Protein AF-A0A9D1AM64-F1 (afdb_monomer_lite)

InterPro domains:
  IPR012823 Flagellar export FliJ [PF02050] (2-118)
  IPR012823 Flagellar export FliJ [TIGR02473] (1-118)
  IPR053716 Flagellar assembly and chemotaxis effector [G3DSA:1.10.287.1700] (1-121)

Organism: NCBI:txid2840721

Sequence (125 aa):
EYAALTAKVRQQEERVRAAWQRYADLNQEFREKEAFGMTIVEARRYESGLRFLEMEIQREETLLKELREQAEAKRRELVAARQDTATIEKLKEKKLEDYRKSVQKSEEQFIDELVSAQRATANAS

Structure (mmCIF, N/CA/C/O backbone):
data_AF-A0A9D1AM64-F1
#
_entry.id   AF-A0A9D1AM64-F1
#
loop_
_atom_site.group_PDB
_atom_site.id
_atom_site.type_symbol
_atom_site.label_atom_id
_atom_site.label_alt_id
_atom_site.label_comp_id
_atom_site.label_asym_id
_atom_site.label_entity_id
_atom_site.label_seq_id
_atom_site.pdbx_PDB_ins_code
_atom_site.Cartn_x
_atom_site.Cartn_y
_atom_site.Cartn_z
_atom_site.occupancy
_atom_site.B_iso_or_equiv
_atom_site.auth_seq_id
_atom_site.auth_comp_id
_atom_site.auth_asym_id
_atom_site.auth_atom_id
_atom_site.pdbx_PDB_model_num
ATOM 1 N N . GLU A 1 1 ? -14.067 5.257 4.917 1.00 77.50 1 GLU A N 1
ATOM 2 C CA . GLU A 1 1 ? -12.662 5.729 4.847 1.00 77.50 1 GLU A CA 1
ATOM 3 C C . GLU A 1 1 ? -11.659 4.599 4.625 1.00 77.50 1 GLU A C 1
ATOM 5 O O . GLU A 1 1 ? -11.069 4.564 3.555 1.00 77.50 1 GLU A O 1
ATOM 10 N N . TYR A 1 2 ? -11.517 3.631 5.542 1.00 84.81 2 TYR A N 1
ATOM 11 C CA . TYR A 1 2 ? -10.574 2.507 5.371 1.00 84.81 2 TYR A CA 1
ATOM 12 C C . TYR A 1 2 ? -10.778 1.715 4.066 1.00 84.81 2 TYR A C 1
ATOM 14 O O . TYR A 1 2 ? -9.829 1.532 3.314 1.00 84.81 2 TYR A O 1
ATOM 22 N N . ALA A 1 3 ? -12.020 1.350 3.723 1.00 89.25 3 ALA A N 1
ATOM 23 C CA . ALA A 1 3 ? -12.317 0.648 2.468 1.00 89.25 3 ALA A CA 1
ATOM 24 C C . ALA A 1 3 ? -11.895 1.437 1.209 1.00 89.25 3 ALA A C 1
ATOM 26 O O . ALA A 1 3 ? -11.424 0.849 0.238 1.00 89.25 3 ALA A O 1
ATOM 27 N N . ALA A 1 4 ? -12.011 2.769 1.240 1.00 93.31 4 ALA A N 1
ATOM 28 C CA . ALA A 1 4 ? -11.578 3.628 0.141 1.00 93.31 4 ALA A CA 1
ATOM 29 C C . ALA A 1 4 ? -10.044 3.688 0.040 1.00 93.31 4 ALA A C 1
ATOM 31 O O . ALA A 1 4 ? -9.508 3.659 -1.064 1.00 93.31 4 ALA A O 1
ATOM 32 N N . LEU A 1 5 ? -9.331 3.712 1.174 1.00 92.75 5 LEU A N 1
ATOM 33 C CA . LEU A 1 5 ? -7.867 3.609 1.199 1.00 92.75 5 LEU A CA 1
ATOM 34 C C . LEU A 1 5 ? -7.395 2.251 0.667 1.00 92.75 5 LEU A C 1
ATOM 36 O O . LEU A 1 5 ? -6.500 2.208 -0.167 1.00 92.75 5 LEU A O 1
ATOM 40 N N . THR A 1 6 ? -8.038 1.149 1.058 1.00 93.94 6 THR A N 1
ATOM 41 C CA . THR A 1 6 ? -7.715 -0.184 0.527 1.00 93.94 6 THR A CA 1
ATOM 42 C C . THR A 1 6 ? -7.959 -0.280 -0.981 1.00 93.94 6 THR A C 1
ATOM 44 O O . THR A 1 6 ? -7.153 -0.876 -1.692 1.00 93.94 6 THR A O 1
ATOM 47 N N . ALA A 1 7 ? -9.035 0.323 -1.494 1.00 96.38 7 ALA A N 1
ATOM 48 C CA . ALA A 1 7 ? -9.282 0.385 -2.933 1.00 96.38 7 ALA A CA 1
ATOM 49 C C . ALA A 1 7 ? -8.186 1.178 -3.669 1.00 96.38 7 ALA A C 1
ATOM 51 O O . ALA A 1 7 ? -7.690 0.717 -4.695 1.00 96.38 7 ALA A O 1
ATOM 52 N N . LYS A 1 8 ? -7.752 2.317 -3.110 1.00 96.94 8 LYS A N 1
ATOM 53 C CA . LYS A 1 8 ? -6.625 3.101 -3.643 1.00 96.94 8 LYS A CA 1
ATOM 54 C C . LYS A 1 8 ? -5.317 2.311 -3.639 1.00 96.94 8 LYS A C 1
ATOM 56 O O . LYS A 1 8 ? -4.614 2.335 -4.640 1.00 96.94 8 LYS A O 1
ATOM 61 N N . VAL A 1 9 ? -5.017 1.574 -2.564 1.00 97.94 9 VAL A N 1
ATOM 62 C CA . VAL A 1 9 ? -3.843 0.683 -2.501 1.00 97.94 9 VAL A CA 1
ATOM 63 C C . VAL A 1 9 ? -3.889 -0.335 -3.638 1.00 97.94 9 VAL A C 1
ATOM 65 O O . VAL A 1 9 ? -2.928 -0.434 -4.388 1.00 97.94 9 VAL A O 1
ATOM 68 N N . ARG A 1 10 ? -5.016 -1.030 -3.833 1.00 97.69 10 ARG A N 1
ATOM 69 C CA . ARG A 1 10 ? -5.158 -2.018 -4.919 1.00 97.69 10 ARG A CA 1
ATOM 70 C C . ARG A 1 10 ? -4.974 -1.397 -6.300 1.00 97.69 10 ARG A C 1
ATOM 72 O O . ARG A 1 10 ? -4.273 -1.957 -7.133 1.00 97.69 10 ARG A O 1
ATOM 79 N N . GLN A 1 11 ? -5.575 -0.233 -6.538 1.00 98.00 11 GLN A N 1
ATOM 80 C CA . GLN A 1 11 ? -5.403 0.490 -7.797 1.00 98.00 11 GLN A CA 1
ATOM 81 C C . GLN A 1 11 ? -3.935 0.865 -8.031 1.00 98.00 11 GLN A C 1
ATOM 83 O O . GLN A 1 11 ? -3.440 0.748 -9.149 1.00 98.00 11 GLN A O 1
ATOM 88 N N . GLN A 1 12 ? -3.239 1.299 -6.983 1.00 98.25 12 GLN A N 1
ATOM 89 C CA . GLN A 1 12 ? -1.831 1.660 -7.060 1.00 98.25 12 GLN A CA 1
ATOM 90 C C . GLN A 1 12 ? -0.935 0.437 -7.302 1.00 98.25 12 GLN A C 1
ATOM 92 O O . GLN A 1 12 ? 0.007 0.508 -8.085 1.00 98.25 12 GLN A O 1
ATOM 97 N N . GLU A 1 13 ? -1.257 -0.709 -6.701 1.00 98.19 13 GLU A N 1
ATOM 98 C CA . GLU A 1 13 ? -0.576 -1.977 -6.981 1.00 98.19 13 GLU A CA 1
ATOM 99 C C . GLU A 1 13 ? -0.717 -2.394 -8.449 1.00 98.19 13 GLU A C 1
ATOM 101 O O . GLU A 1 13 ? 0.258 -2.855 -9.039 1.00 98.19 13 GLU A O 1
ATOM 106 N N . GLU A 1 14 ? -1.893 -2.200 -9.058 1.00 98.38 14 GLU A N 1
ATOM 107 C CA . GLU A 1 14 ? -2.070 -2.448 -10.497 1.00 98.38 14 GLU A CA 1
ATOM 108 C C . GLU A 1 14 ? -1.220 -1.507 -11.354 1.00 98.38 14 GLU A C 1
ATOM 110 O O . GLU A 1 14 ? -0.661 -1.936 -12.360 1.00 98.38 14 GLU A O 1
ATOM 115 N N . ARG A 1 15 ? -1.073 -0.237 -10.959 1.00 98.25 15 ARG A N 1
ATOM 116 C CA . ARG A 1 15 ? -0.215 0.719 -11.680 1.00 98.25 15 ARG A CA 1
ATOM 117 C C . ARG A 1 15 ? 1.250 0.312 -11.641 1.00 98.25 15 ARG A C 1
ATOM 119 O O . ARG A 1 15 ? 1.897 0.299 -12.684 1.00 98.25 15 ARG A O 1
ATOM 126 N N . VAL A 1 16 ? 1.742 -0.077 -10.464 1.00 98.44 16 VAL A N 1
ATOM 127 C CA . VAL A 1 16 ? 3.103 -0.606 -10.299 1.00 98.44 16 VAL A CA 1
ATOM 128 C C . VAL A 1 16 ? 3.293 -1.852 -11.166 1.00 98.44 16 VAL A C 1
ATOM 130 O O . VAL A 1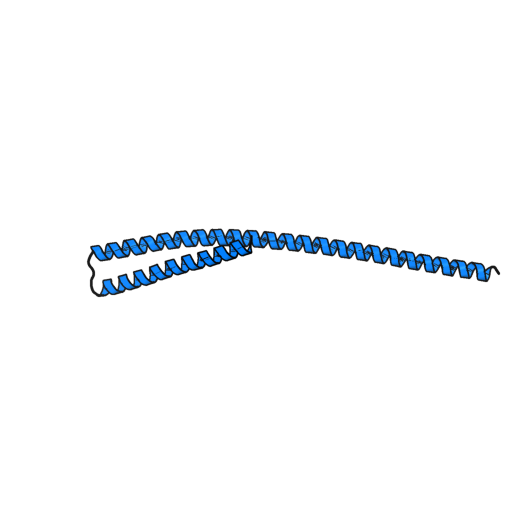 16 ? 4.247 -1.912 -11.939 1.00 98.44 16 VAL A O 1
ATOM 133 N N . ARG A 1 17 ? 2.355 -2.811 -11.123 1.00 98.56 17 ARG A N 1
ATOM 134 C CA . ARG A 1 17 ? 2.395 -4.009 -11.983 1.00 98.56 17 ARG A CA 1
ATOM 135 C C . ARG A 1 17 ? 2.434 -3.657 -13.469 1.00 98.56 17 ARG A C 1
ATOM 137 O O . ARG A 1 17 ? 3.262 -4.193 -14.198 1.00 98.56 17 ARG A O 1
ATOM 144 N N . ALA A 1 18 ? 1.577 -2.745 -13.918 1.00 98.44 18 ALA A N 1
ATOM 145 C CA . ALA A 1 18 ? 1.517 -2.331 -15.315 1.00 98.44 18 ALA A CA 1
ATOM 146 C C . ALA A 1 18 ? 2.785 -1.587 -15.772 1.00 98.44 18 ALA A C 1
ATOM 148 O O . ALA A 1 18 ? 3.195 -1.716 -16.925 1.00 98.44 18 ALA A O 1
ATOM 149 N N . ALA A 1 19 ? 3.422 -0.803 -14.897 1.00 98.31 19 ALA A N 1
ATOM 150 C CA . ALA A 1 19 ? 4.700 -0.156 -15.191 1.00 98.31 19 ALA A CA 1
ATOM 151 C C . ALA A 1 19 ? 5.836 -1.185 -15.322 1.00 98.31 19 ALA A C 1
ATOM 153 O O . ALA A 1 19 ? 6.568 -1.157 -16.310 1.00 98.31 19 ALA A O 1
ATOM 154 N N . TRP A 1 20 ? 5.911 -2.149 -14.399 1.00 98.62 20 TRP A N 1
ATOM 155 C CA . TRP A 1 20 ? 6.858 -3.264 -14.479 1.00 98.62 20 TRP A CA 1
ATOM 156 C C . TRP A 1 20 ? 6.660 -4.126 -15.726 1.00 98.62 20 TRP A C 1
ATOM 158 O O . TRP A 1 20 ? 7.643 -4.494 -16.363 1.00 98.62 20 TRP A O 1
ATOM 168 N N . GLN A 1 21 ? 5.412 -4.404 -16.114 1.00 98.69 21 GLN A N 1
ATOM 169 C CA . GLN A 1 21 ? 5.126 -5.155 -17.335 1.00 98.69 21 GLN A CA 1
ATOM 170 C C . GLN A 1 21 ? 5.635 -4.411 -18.573 1.00 98.69 21 GLN A C 1
ATOM 172 O O . GLN A 1 21 ? 6.382 -4.978 -19.360 1.00 98.69 21 GLN A O 1
ATOM 177 N N . ARG A 1 22 ? 5.322 -3.113 -18.700 1.00 98.50 22 ARG A N 1
ATOM 178 C CA . ARG A 1 22 ? 5.828 -2.284 -19.807 1.00 98.50 22 ARG A CA 1
ATOM 179 C C . ARG A 1 22 ? 7.356 -2.236 -19.845 1.00 98.50 22 ARG A C 1
ATOM 181 O O . ARG A 1 22 ? 7.931 -2.244 -20.930 1.00 98.50 22 ARG A O 1
ATOM 188 N N . TYR A 1 23 ? 8.012 -2.188 -18.684 1.00 98.69 23 TYR A N 1
ATOM 189 C CA . TYR A 1 23 ? 9.472 -2.253 -18.599 1.00 98.69 23 TYR A CA 1
ATOM 190 C C . TYR A 1 23 ? 10.003 -3.597 -19.095 1.00 98.69 23 TYR A C 1
ATOM 192 O O . TYR A 1 23 ? 10.927 -3.623 -19.904 1.00 98.69 23 TYR A O 1
ATOM 200 N N . ALA A 1 24 ? 9.408 -4.702 -18.640 1.00 98.50 24 ALA A N 1
ATOM 201 C CA . ALA A 1 24 ? 9.798 -6.045 -19.050 1.00 98.50 24 ALA A CA 1
ATOM 202 C C . ALA A 1 24 ? 9.643 -6.238 -20.565 1.00 98.50 24 ALA A C 1
ATOM 204 O O . ALA A 1 24 ? 10.591 -6.683 -21.210 1.00 98.50 24 ALA A O 1
ATOM 205 N N . ASP A 1 25 ? 8.504 -5.824 -21.124 1.00 98.56 25 ASP A N 1
ATOM 206 C CA . ASP A 1 25 ? 8.215 -5.912 -22.556 1.00 98.56 25 ASP A CA 1
ATOM 207 C C . ASP A 1 25 ? 9.225 -5.084 -23.376 1.00 98.56 25 ASP A C 1
ATOM 209 O O . ASP A 1 25 ? 9.832 -5.591 -24.321 1.00 98.56 25 ASP A O 1
ATOM 213 N N . LEU A 1 26 ? 9.480 -3.828 -22.981 1.00 98.12 26 LEU A N 1
ATOM 214 C CA . LEU A 1 26 ? 10.432 -2.952 -23.676 1.00 98.12 26 LEU A CA 1
ATOM 215 C C . LEU A 1 26 ? 11.873 -3.471 -23.584 1.00 98.12 26 LEU A C 1
ATOM 217 O O . LEU A 1 26 ? 12.632 -3.391 -24.550 1.00 98.12 26 LEU A O 1
ATOM 221 N N . ASN A 1 27 ? 12.264 -3.994 -22.423 1.00 98.00 27 ASN A N 1
ATOM 222 C CA . ASN A 1 27 ? 13.594 -4.554 -22.207 1.00 98.00 27 ASN A CA 1
ATOM 223 C C . ASN A 1 27 ? 13.791 -5.853 -22.999 1.00 98.00 27 ASN A C 1
ATOM 225 O O . ASN A 1 27 ? 14.888 -6.112 -23.493 1.00 98.00 27 ASN A O 1
ATOM 229 N N . GLN A 1 28 ? 12.740 -6.662 -23.145 1.00 97.94 28 GLN A N 1
ATOM 230 C CA . GLN A 1 28 ? 12.773 -7.832 -24.011 1.00 97.94 28 GLN A CA 1
ATOM 231 C C . GLN A 1 28 ? 12.975 -7.417 -25.475 1.00 97.94 28 GLN A C 1
ATOM 233 O O . GLN A 1 28 ? 13.905 -7.910 -26.111 1.00 97.94 28 GLN A O 1
ATOM 238 N N . GLU A 1 29 ? 12.181 -6.467 -25.979 1.00 96.88 29 GLU A N 1
ATOM 239 C CA . GLU A 1 29 ? 12.319 -5.957 -27.352 1.00 96.88 29 GLU A CA 1
ATOM 240 C C . GLU A 1 29 ? 13.724 -5.385 -27.606 1.00 96.88 29 GLU A C 1
ATOM 242 O O . GLU A 1 29 ? 14.334 -5.638 -28.649 1.00 96.88 29 GLU A O 1
ATOM 247 N N . PHE A 1 30 ? 14.267 -4.646 -26.632 1.00 96.62 30 PHE A N 1
ATOM 248 C CA . PHE A 1 30 ? 15.623 -4.109 -26.695 1.00 96.62 30 PHE A CA 1
ATOM 249 C C . PHE A 1 30 ? 16.668 -5.220 -26.863 1.00 96.62 30 PHE A C 1
ATOM 251 O O . PHE A 1 30 ? 17.477 -5.156 -27.789 1.00 96.62 30 PHE A O 1
ATOM 258 N N . ARG A 1 31 ? 16.619 -6.263 -26.023 1.00 95.19 31 ARG A N 1
ATOM 259 C CA . ARG A 1 31 ? 17.557 -7.399 -26.078 1.00 95.19 31 ARG A CA 1
ATOM 260 C C . ARG A 1 31 ? 17.451 -8.191 -27.374 1.00 95.19 31 ARG A C 1
ATOM 262 O O . ARG A 1 31 ? 18.467 -8.620 -27.916 1.00 95.19 31 ARG A O 1
ATOM 269 N N . GLU A 1 32 ? 16.235 -8.387 -27.875 1.00 95.12 32 GLU A N 1
ATOM 270 C CA . GLU A 1 32 ? 16.015 -9.059 -29.155 1.00 95.12 32 GLU A CA 1
ATOM 271 C C . GLU A 1 32 ? 16.670 -8.269 -30.290 1.00 95.12 32 GLU A C 1
ATOM 273 O O . GLU A 1 32 ? 17.459 -8.830 -31.047 1.00 95.12 32 GLU A O 1
ATOM 278 N N . LYS A 1 33 ? 16.439 -6.953 -30.373 1.00 93.25 33 LYS A N 1
ATOM 279 C CA . LYS A 1 33 ? 17.074 -6.122 -31.406 1.00 93.25 33 LYS A CA 1
ATOM 280 C C . LYS A 1 33 ? 18.584 -5.999 -31.251 1.00 93.25 33 LYS A C 1
ATOM 282 O O . LYS A 1 33 ? 19.282 -5.914 -32.258 1.00 93.25 33 LYS A O 1
ATOM 287 N N . GLU A 1 34 ? 19.095 -5.994 -30.023 1.00 92.31 34 GLU A N 1
ATOM 288 C CA . GLU A 1 34 ? 20.536 -5.960 -29.760 1.00 92.31 34 GLU A CA 1
ATOM 289 C C . GLU A 1 34 ? 21.228 -7.168 -30.399 1.00 92.31 34 GLU A C 1
ATOM 291 O O . GLU A 1 34 ? 22.261 -7.015 -31.051 1.00 92.31 34 GLU A O 1
ATOM 296 N N . ALA A 1 35 ? 20.601 -8.345 -30.314 1.00 91.31 35 ALA A N 1
ATOM 297 C CA . ALA A 1 35 ? 21.115 -9.577 -30.902 1.00 91.31 35 ALA A CA 1
ATOM 298 C C . ALA A 1 35 ? 21.164 -9.561 -32.444 1.00 91.31 35 ALA A C 1
ATOM 300 O O . ALA A 1 35 ? 22.037 -10.202 -33.028 1.00 91.31 35 ALA A O 1
ATOM 301 N N . PHE A 1 36 ? 20.265 -8.827 -33.111 1.00 87.50 36 PHE A N 1
ATOM 302 C CA . PHE A 1 36 ? 20.236 -8.702 -34.579 1.00 87.50 36 PHE A CA 1
ATOM 303 C C . PHE A 1 36 ? 21.063 -7.522 -35.115 1.00 87.50 36 PHE A C 1
ATOM 305 O O . PHE A 1 36 ? 21.172 -7.351 -36.331 1.00 87.50 36 PHE A O 1
ATOM 312 N N . GLY A 1 37 ? 21.678 -6.745 -34.218 1.00 88.81 37 GLY A N 1
ATOM 313 C CA . GLY A 1 37 ? 22.374 -5.505 -34.534 1.00 88.81 37 GLY A CA 1
ATOM 314 C C . GLY A 1 37 ? 21.398 -4.335 -34.650 1.00 88.81 37 GLY A C 1
ATOM 315 O O . GLY A 1 37 ? 20.471 -4.351 -35.457 1.00 88.81 37 GLY A O 1
ATOM 316 N N . MET A 1 38 ? 21.630 -3.289 -33.856 1.00 93.81 38 MET A N 1
ATOM 317 C CA . MET A 1 38 ? 20.836 -2.060 -33.883 1.00 93.81 38 MET A CA 1
ATOM 318 C C . MET A 1 38 ? 21.710 -0.826 -34.077 1.00 93.81 38 MET A C 1
ATOM 320 O O . MET A 1 38 ? 22.905 -0.820 -33.774 1.00 93.81 38 MET A O 1
ATOM 324 N N . THR A 1 39 ? 21.102 0.251 -34.560 1.00 96.00 39 THR A N 1
ATOM 325 C CA . THR A 1 39 ? 21.782 1.540 -34.670 1.00 96.00 39 THR A CA 1
ATOM 326 C C . THR A 1 39 ? 21.949 2.200 -33.298 1.00 96.00 39 THR A C 1
ATOM 328 O O . THR A 1 39 ? 21.155 2.000 -32.379 1.00 96.00 39 THR A O 1
ATOM 331 N N . ILE A 1 40 ? 22.946 3.082 -33.168 1.00 93.12 40 ILE A N 1
ATOM 332 C CA . ILE A 1 40 ? 23.161 3.880 -31.943 1.00 93.12 40 ILE A CA 1
ATOM 333 C C . ILE A 1 40 ? 21.925 4.733 -31.601 1.00 93.12 40 ILE A C 1
ATOM 335 O O . ILE A 1 40 ? 21.629 4.972 -30.431 1.00 93.12 40 ILE A O 1
ATOM 339 N N . VAL A 1 41 ? 21.193 5.202 -32.617 1.00 96.56 41 VAL A N 1
ATOM 340 C CA . VAL A 1 41 ? 19.974 6.001 -32.426 1.00 96.56 41 VAL A CA 1
ATOM 341 C C . VAL A 1 41 ? 18.856 5.153 -31.813 1.00 96.56 41 VAL A C 1
ATOM 343 O O . VAL A 1 41 ? 18.174 5.618 -30.901 1.00 96.56 41 VAL A O 1
ATOM 346 N N . GLU A 1 42 ? 18.690 3.909 -32.265 1.00 94.75 42 GLU A N 1
ATOM 347 C CA . GLU A 1 42 ? 17.727 2.968 -31.683 1.00 94.75 42 GLU A CA 1
ATOM 348 C C . GLU A 1 42 ? 18.103 2.595 -30.251 1.00 94.75 42 GLU A C 1
ATOM 350 O O . GLU A 1 42 ? 17.248 2.681 -29.371 1.00 94.75 42 GLU A O 1
ATOM 355 N N . ALA A 1 43 ? 19.379 2.288 -29.993 1.00 95.06 43 ALA A N 1
ATOM 356 C CA . ALA A 1 43 ? 19.867 1.984 -28.648 1.00 95.06 43 ALA A CA 1
ATOM 357 C C . ALA A 1 43 ? 19.533 3.113 -27.659 1.00 95.06 43 ALA A C 1
ATOM 359 O O . ALA A 1 43 ? 18.887 2.882 -26.638 1.00 95.06 43 ALA A O 1
ATOM 360 N N . ARG A 1 44 ? 19.845 4.367 -28.019 1.00 96.88 44 ARG A N 1
ATOM 361 C CA . ARG A 1 44 ? 19.515 5.542 -27.191 1.00 96.88 44 ARG A CA 1
ATOM 362 C C . ARG A 1 44 ? 18.018 5.706 -26.942 1.00 96.88 44 ARG A C 1
ATOM 364 O O . ARG A 1 44 ? 17.623 6.200 -25.882 1.00 96.88 44 ARG A O 1
ATOM 371 N N . ARG A 1 45 ? 17.174 5.331 -27.908 1.00 96.88 45 ARG A N 1
ATOM 372 C CA . ARG A 1 45 ? 15.716 5.378 -27.752 1.00 96.88 45 ARG A CA 1
ATOM 373 C C . ARG A 1 45 ? 15.245 4.363 -26.711 1.00 96.88 45 ARG A C 1
ATOM 375 O O . ARG A 1 45 ? 14.460 4.745 -25.843 1.00 96.88 45 ARG A O 1
ATOM 382 N N . TYR A 1 46 ? 15.729 3.121 -26.770 1.00 97.06 46 TYR A N 1
ATOM 383 C CA . TYR A 1 46 ? 15.401 2.100 -25.769 1.00 97.06 46 TYR A CA 1
ATOM 384 C C . TYR A 1 46 ? 15.909 2.489 -24.383 1.00 97.06 46 TYR A C 1
ATOM 386 O O . TYR A 1 46 ? 15.125 2.481 -23.440 1.00 97.06 46 TYR A O 1
ATOM 394 N N . GLU A 1 47 ? 17.164 2.930 -24.262 1.00 96.50 47 GLU A N 1
ATOM 395 C CA . GLU A 1 47 ? 17.732 3.392 -22.988 1.00 96.50 47 GLU A CA 1
ATOM 396 C C . GLU A 1 47 ? 16.903 4.518 -22.357 1.00 96.50 47 GLU A C 1
ATOM 398 O O . GLU A 1 47 ? 16.618 4.501 -21.159 1.00 96.50 47 GLU A O 1
ATOM 403 N N . SER A 1 48 ? 16.475 5.490 -23.167 1.00 98.06 48 SER A N 1
ATOM 404 C CA . SER A 1 48 ? 15.635 6.594 -22.694 1.00 98.06 48 SER A CA 1
ATOM 405 C C . SER A 1 48 ? 14.258 6.105 -22.237 1.00 98.06 48 SER A C 1
ATOM 407 O O . SER A 1 48 ? 13.759 6.562 -21.209 1.00 98.06 48 SER A O 1
ATOM 409 N N . GLY A 1 49 ? 13.650 5.169 -22.974 1.00 98.12 49 GLY A N 1
ATOM 410 C CA . GLY A 1 49 ? 12.362 4.573 -22.615 1.00 98.12 49 GLY A CA 1
ATOM 411 C C . GLY A 1 49 ? 12.430 3.734 -21.338 1.00 98.12 49 GLY A C 1
ATOM 412 O O . GLY A 1 49 ? 11.581 3.885 -20.462 1.00 98.12 49 GLY A O 1
ATOM 413 N N . LEU A 1 50 ? 13.469 2.910 -21.189 1.00 98.50 50 LEU A N 1
ATOM 414 C CA . LEU A 1 50 ? 13.704 2.104 -19.990 1.00 98.50 50 LEU A CA 1
ATOM 415 C C . LEU A 1 50 ? 13.936 2.988 -18.765 1.00 98.50 50 LEU A C 1
ATOM 417 O O . LEU A 1 50 ? 13.297 2.776 -17.739 1.00 98.50 50 LEU A O 1
ATOM 421 N N . ARG A 1 51 ? 14.752 4.042 -18.891 1.00 98.50 51 ARG A N 1
ATOM 422 C CA . ARG A 1 51 ? 14.977 5.005 -17.802 1.00 98.50 51 ARG A CA 1
ATOM 423 C C . ARG A 1 51 ? 13.698 5.736 -17.400 1.00 98.50 51 ARG A C 1
ATOM 425 O O . ARG A 1 51 ? 13.462 5.964 -16.217 1.00 98.50 51 ARG A O 1
ATOM 432 N N . PHE A 1 52 ? 12.865 6.109 -18.371 1.00 98.50 52 PHE A N 1
ATOM 433 C CA . PHE A 1 52 ? 11.562 6.707 -18.086 1.00 98.50 52 PHE A CA 1
ATOM 434 C C . PHE A 1 52 ? 10.676 5.751 -17.273 1.00 98.50 52 PHE A C 1
ATOM 436 O O . PHE A 1 52 ? 10.102 6.160 -16.265 1.00 98.50 52 PHE A O 1
ATOM 443 N N . LEU A 1 53 ? 10.609 4.478 -17.672 1.00 98.44 53 LEU A N 1
ATOM 444 C CA . LEU A 1 53 ? 9.826 3.461 -16.970 1.00 98.44 53 LEU A CA 1
ATOM 445 C C . LEU A 1 53 ? 10.390 3.152 -15.576 1.00 98.44 53 LEU A C 1
ATOM 447 O O . LEU A 1 53 ? 9.611 2.990 -14.645 1.00 98.44 53 LEU A O 1
ATOM 451 N N . GLU A 1 54 ? 11.712 3.146 -15.391 1.00 98.56 54 GLU A N 1
ATOM 452 C CA . GLU A 1 54 ? 12.345 3.022 -14.067 1.00 98.56 54 GLU A CA 1
ATOM 453 C C . GLU A 1 54 ? 11.927 4.160 -13.131 1.00 98.56 54 GLU A C 1
ATOM 455 O O . GLU A 1 54 ? 11.551 3.917 -11.984 1.00 98.56 54 GLU A O 1
ATOM 460 N N . MET A 1 55 ? 11.933 5.403 -13.623 1.00 98.50 55 MET A N 1
ATOM 461 C CA . MET A 1 55 ? 11.466 6.555 -12.849 1.00 98.50 55 MET A CA 1
ATOM 462 C C . MET A 1 55 ? 9.966 6.469 -12.535 1.00 98.50 55 MET A C 1
ATOM 464 O O . MET A 1 55 ? 9.547 6.824 -11.431 1.00 98.50 55 MET A O 1
ATOM 468 N N . GLU A 1 56 ? 9.153 6.002 -13.487 1.00 98.25 56 GLU A N 1
ATOM 469 C CA . GLU A 1 56 ? 7.720 5.773 -13.279 1.00 98.25 56 GLU A CA 1
ATOM 470 C C . GLU A 1 56 ? 7.495 4.717 -12.190 1.00 98.25 56 GLU A C 1
ATOM 472 O O . GLU A 1 56 ? 6.783 4.981 -11.225 1.00 98.25 56 GLU A O 1
ATOM 477 N N . ILE A 1 57 ? 8.173 3.570 -12.273 1.00 98.50 57 ILE A N 1
ATOM 478 C CA . ILE A 1 57 ? 8.119 2.500 -11.270 1.00 98.50 57 ILE A CA 1
ATOM 479 C C . ILE A 1 57 ? 8.482 3.035 -9.882 1.00 98.50 57 ILE A C 1
ATOM 481 O O . ILE A 1 57 ? 7.703 2.867 -8.946 1.00 98.50 57 ILE A O 1
ATOM 485 N N . GLN A 1 58 ? 9.612 3.735 -9.746 1.00 98.56 58 GLN A N 1
ATOM 486 C CA . GLN A 1 58 ? 10.050 4.290 -8.460 1.00 98.56 58 GLN A CA 1
ATOM 487 C C . GLN A 1 58 ? 9.011 5.240 -7.853 1.00 98.56 58 GLN A C 1
ATOM 489 O O . GLN A 1 58 ? 8.728 5.193 -6.649 1.00 98.56 58 GLN A O 1
ATOM 494 N N . ARG A 1 59 ? 8.413 6.101 -8.682 1.00 98.38 59 ARG A N 1
ATOM 495 C CA . ARG A 1 59 ? 7.357 7.020 -8.253 1.00 98.38 59 ARG A CA 1
ATOM 496 C C . ARG A 1 59 ? 6.115 6.264 -7.788 1.00 98.38 59 ARG A C 1
ATOM 498 O O . ARG A 1 59 ? 5.585 6.562 -6.716 1.00 98.38 59 ARG A O 1
ATOM 505 N N . GLU A 1 60 ? 5.641 5.309 -8.581 1.00 97.94 60 GLU A N 1
ATOM 506 C CA . GLU A 1 60 ? 4.424 4.557 -8.276 1.00 97.94 60 GLU A CA 1
ATOM 507 C C . GLU A 1 60 ? 4.615 3.648 -7.044 1.00 97.94 60 GLU A C 1
ATOM 509 O O . GLU A 1 60 ? 3.686 3.498 -6.247 1.00 97.94 60 GLU A O 1
ATOM 514 N N . GLU A 1 61 ? 5.813 3.096 -6.828 1.00 98.00 61 GLU A N 1
ATOM 515 C CA . GLU A 1 61 ? 6.165 2.327 -5.626 1.00 98.00 61 GLU A CA 1
ATOM 516 C C . GLU A 1 61 ? 6.235 3.203 -4.371 1.00 98.00 61 GLU A C 1
ATOM 518 O O . GLU A 1 61 ? 5.750 2.803 -3.307 1.00 98.00 61 GLU A O 1
ATOM 523 N N . THR A 1 62 ? 6.774 4.419 -4.491 1.00 98.50 62 THR A N 1
ATOM 524 C CA . THR A 1 62 ? 6.789 5.394 -3.389 1.00 98.50 62 THR A CA 1
ATOM 525 C C . THR A 1 62 ? 5.363 5.737 -2.963 1.00 98.50 62 THR A C 1
ATOM 527 O O . THR A 1 62 ? 5.019 5.627 -1.785 1.00 98.50 62 THR A O 1
ATOM 530 N N . LEU A 1 63 ? 4.494 6.045 -3.929 1.00 98.06 63 LEU A N 1
ATOM 531 C CA . LEU A 1 63 ? 3.084 6.324 -3.660 1.00 98.06 63 LEU A CA 1
ATOM 532 C C . LEU A 1 63 ? 2.356 5.107 -3.063 1.00 98.06 63 LEU A C 1
ATOM 534 O O . LEU A 1 63 ? 1.529 5.250 -2.160 1.00 98.06 63 LEU A O 1
ATOM 538 N N . LEU A 1 64 ? 2.668 3.894 -3.531 1.00 98.31 64 LEU A N 1
ATOM 539 C CA . LEU A 1 64 ? 2.110 2.665 -2.967 1.00 98.31 64 LEU A CA 1
ATOM 540 C C . LEU A 1 64 ? 2.472 2.506 -1.488 1.00 98.31 64 LEU A C 1
ATOM 542 O O . LEU A 1 64 ? 1.617 2.129 -0.681 1.00 98.31 64 LEU A O 1
ATOM 546 N N . LYS A 1 65 ? 3.725 2.791 -1.129 1.00 98.12 65 LYS A N 1
ATOM 547 C CA . LYS A 1 65 ? 4.189 2.729 0.257 1.00 98.12 65 LYS A CA 1
ATOM 548 C C . LYS A 1 65 ? 3.408 3.700 1.144 1.00 98.12 65 LYS A C 1
ATOM 550 O O . LYS A 1 65 ? 2.860 3.270 2.157 1.00 98.12 65 LYS A O 1
ATOM 555 N N . GLU A 1 66 ? 3.272 4.956 0.726 1.00 97.88 66 GLU A N 1
ATOM 556 C CA . GLU A 1 66 ? 2.509 5.972 1.466 1.00 97.88 66 GLU A CA 1
ATOM 557 C C . GLU A 1 66 ? 1.041 5.564 1.662 1.00 97.88 66 GLU A C 1
ATOM 559 O O . GLU A 1 66 ? 0.494 5.662 2.762 1.00 97.88 66 GLU A O 1
ATOM 564 N N . LEU A 1 67 ? 0.392 5.046 0.613 1.00 97.38 67 LEU A N 1
ATOM 565 C CA . LEU A 1 67 ? -0.996 4.584 0.697 1.00 97.38 67 LEU A CA 1
ATOM 566 C C . LEU A 1 67 ? -1.158 3.391 1.648 1.00 97.38 67 LEU A C 1
ATOM 568 O O . LEU A 1 67 ? -2.156 3.312 2.370 1.00 97.38 67 LEU A O 1
ATOM 572 N N . ARG A 1 68 ? -0.191 2.465 1.672 1.00 96.81 68 ARG A N 1
ATOM 573 C CA . ARG A 1 68 ? -0.187 1.327 2.604 1.00 96.81 68 ARG A CA 1
ATOM 574 C C . ARG A 1 68 ? -0.028 1.787 4.049 1.00 96.81 68 ARG A C 1
ATOM 576 O O . ARG A 1 68 ? -0.754 1.298 4.913 1.00 96.81 68 ARG A O 1
ATOM 583 N N . GLU A 1 69 ? 0.856 2.746 4.303 1.00 97.25 69 GLU A N 1
ATOM 584 C CA . GLU A 1 69 ? 1.043 3.336 5.633 1.00 97.25 69 GLU A CA 1
ATOM 585 C C . GLU A 1 69 ? -0.236 4.032 6.121 1.00 97.25 69 GLU A C 1
ATOM 587 O O . GLU A 1 69 ? -0.684 3.784 7.242 1.00 97.25 69 GLU A O 1
ATOM 592 N N . GLN A 1 70 ? -0.894 4.815 5.261 1.00 95.62 70 GLN A N 1
ATOM 593 C CA . GLN A 1 70 ? -2.176 5.456 5.581 1.00 95.62 70 GLN A CA 1
ATOM 594 C C . GLN A 1 70 ? -3.287 4.435 5.859 1.00 95.62 70 GLN A C 1
ATOM 596 O O . GLN A 1 70 ? -4.061 4.587 6.809 1.00 95.62 70 GLN A O 1
ATOM 601 N N . ALA A 1 71 ? -3.381 3.379 5.045 1.00 94.38 71 ALA A N 1
ATOM 602 C CA . ALA A 1 71 ? -4.365 2.323 5.249 1.00 94.38 71 ALA A CA 1
ATOM 603 C C . ALA A 1 71 ? -4.136 1.596 6.584 1.00 94.38 71 ALA A C 1
ATOM 605 O O . ALA A 1 71 ? -5.094 1.363 7.323 1.00 94.38 71 ALA A O 1
ATOM 606 N N . GLU A 1 72 ? -2.887 1.275 6.922 1.00 94.12 72 GLU A N 1
ATOM 607 C CA . GLU A 1 72 ? -2.543 0.603 8.176 1.00 94.12 72 GLU A CA 1
ATOM 608 C C . GLU A 1 72 ? -2.787 1.497 9.399 1.00 94.12 72 GLU A C 1
ATOM 610 O O . GLU A 1 72 ? -3.360 1.037 10.388 1.00 94.12 72 GLU A O 1
ATOM 615 N N . ALA A 1 73 ? -2.455 2.789 9.322 1.00 95.12 73 ALA A N 1
ATOM 616 C CA . ALA A 1 73 ? -2.800 3.752 10.367 1.00 95.12 73 ALA A CA 1
ATOM 617 C C . ALA A 1 73 ? -4.317 3.773 10.616 1.00 95.12 73 ALA A C 1
ATOM 619 O O . ALA A 1 73 ? -4.771 3.605 11.751 1.00 95.12 73 ALA A O 1
ATOM 620 N N . LYS A 1 74 ? -5.118 3.843 9.543 1.00 93.31 74 LYS A N 1
ATOM 621 C CA . LYS A 1 74 ? -6.580 3.848 9.668 1.00 93.31 74 LYS A CA 1
ATOM 622 C C . LYS A 1 74 ? -7.139 2.528 10.200 1.00 93.31 74 LYS A C 1
ATOM 624 O O . LYS A 1 74 ? -8.138 2.520 10.922 1.00 93.31 74 LYS A O 1
ATOM 629 N N . ARG A 1 75 ? -6.500 1.402 9.872 1.00 92.88 75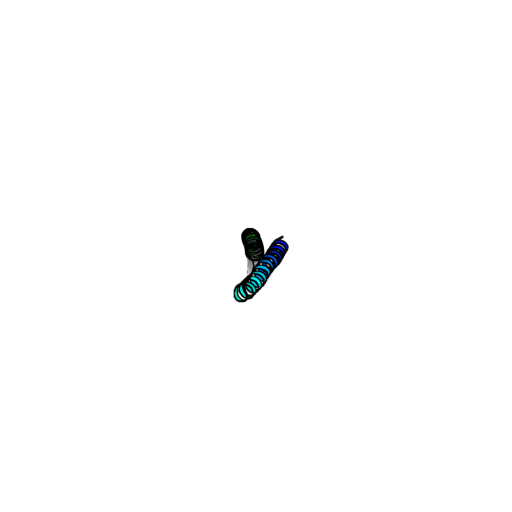 ARG A N 1
ATOM 630 C CA . ARG A 1 75 ? -6.839 0.086 10.428 1.00 92.88 75 ARG A CA 1
ATOM 631 C C . ARG A 1 75 ? -6.643 0.066 11.942 1.00 92.88 75 ARG A C 1
ATOM 633 O O . ARG A 1 75 ? -7.520 -0.423 12.649 1.00 92.88 75 ARG A O 1
ATOM 640 N N . ARG A 1 76 ? -5.524 0.604 12.436 1.00 93.56 76 ARG A N 1
ATOM 641 C CA . ARG A 1 76 ? -5.221 0.673 13.875 1.00 93.56 76 ARG A CA 1
ATOM 642 C C . ARG A 1 76 ? -6.235 1.528 14.628 1.00 93.56 76 ARG A C 1
ATOM 644 O O . ARG A 1 76 ? -6.741 1.069 15.647 1.00 93.56 76 ARG A O 1
ATOM 651 N N . GLU A 1 77 ? -6.604 2.692 14.091 1.00 93.00 77 GLU A N 1
ATOM 652 C CA . GLU A 1 77 ? -7.675 3.532 14.657 1.00 93.00 77 GLU A CA 1
ATOM 653 C C . GLU A 1 77 ? -9.001 2.766 14.787 1.00 93.00 77 GLU A C 1
ATOM 655 O O . GLU A 1 77 ? -9.635 2.774 15.840 1.00 93.00 77 GLU A O 1
ATOM 660 N N . LEU A 1 78 ? -9.407 2.052 13.730 1.00 92.19 78 LEU A N 1
ATOM 661 C CA . LEU A 1 78 ? -10.634 1.248 13.725 1.00 92.19 78 LEU A CA 1
ATOM 662 C C . LEU A 1 78 ? -10.604 0.113 14.754 1.00 92.19 78 LEU A C 1
ATOM 664 O O . LEU A 1 78 ? -11.630 -0.190 15.362 1.00 92.19 78 LEU A O 1
ATOM 668 N N . VAL A 1 79 ? -9.451 -0.535 14.933 1.00 91.56 79 VAL A N 1
ATOM 669 C CA . VAL A 1 79 ? -9.285 -1.598 15.932 1.00 91.56 79 VAL A CA 1
ATOM 670 C C . VAL A 1 79 ? -9.368 -1.028 17.346 1.00 91.56 79 VAL A C 1
ATOM 672 O O . VAL A 1 79 ? -10.107 -1.583 18.156 1.00 91.56 79 VAL A O 1
ATOM 675 N N . ALA A 1 80 ? -8.687 0.087 17.622 1.00 91.06 80 ALA A N 1
ATOM 676 C CA . ALA A 1 80 ? -8.741 0.754 18.922 1.00 91.06 80 ALA A CA 1
ATOM 677 C C . ALA A 1 80 ? -10.179 1.170 19.278 1.00 91.06 80 ALA A C 1
ATOM 679 O O . ALA A 1 80 ? -10.701 0.760 20.310 1.00 91.06 80 ALA A O 1
ATOM 680 N N . ALA A 1 81 ? -10.886 1.837 18.359 1.00 89.69 81 ALA A N 1
ATOM 681 C CA . ALA A 1 81 ? -12.278 2.241 18.576 1.00 89.69 81 ALA A CA 1
AT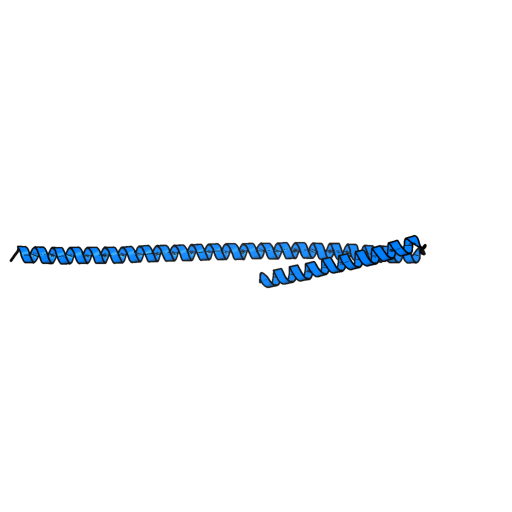OM 682 C C . ALA A 1 81 ? -13.217 1.048 18.857 1.00 89.69 81 ALA A C 1
ATOM 684 O O . ALA A 1 81 ? -14.145 1.142 19.667 1.00 89.69 81 ALA A O 1
ATOM 685 N N . ARG A 1 82 ? -12.977 -0.105 18.214 1.00 87.62 82 ARG A N 1
ATOM 686 C CA . ARG A 1 82 ? -13.727 -1.344 18.483 1.00 87.62 82 ARG A CA 1
ATOM 687 C C . ARG A 1 82 ? -13.415 -1.924 19.861 1.00 87.62 82 ARG A C 1
ATOM 689 O O . ARG A 1 82 ? -14.336 -2.396 20.524 1.00 87.62 82 ARG A O 1
ATOM 696 N N . GLN A 1 83 ? -12.153 -1.897 20.286 1.00 88.50 83 GLN A N 1
ATOM 697 C CA . GLN A 1 83 ? -11.748 -2.347 21.621 1.00 88.50 83 GLN A CA 1
ATOM 698 C C . GLN A 1 83 ? -12.359 -1.469 22.718 1.00 88.50 83 GLN A C 1
ATOM 700 O O . GLN A 1 83 ? -12.892 -2.002 23.695 1.00 88.50 83 GLN A O 1
ATOM 705 N N . ASP A 1 84 ? -12.365 -0.151 22.525 1.00 87.25 84 ASP A N 1
ATOM 706 C CA . ASP A 1 84 ? -12.988 0.795 23.454 1.00 87.25 84 ASP A CA 1
ATOM 707 C C . ASP A 1 84 ? -14.493 0.537 23.569 1.00 87.25 84 ASP A C 1
ATOM 709 O O . ASP A 1 84 ? -15.031 0.417 24.671 1.00 87.25 84 ASP A O 1
ATOM 713 N N . THR A 1 85 ? -15.168 0.347 22.431 1.00 86.19 85 THR A N 1
ATOM 714 C CA . THR A 1 85 ? -16.603 0.026 22.400 1.00 86.19 85 THR A CA 1
ATOM 715 C C . THR A 1 85 ? -16.898 -1.283 23.136 1.00 86.19 85 THR A C 1
ATOM 717 O O . THR A 1 85 ? -17.780 -1.322 23.990 1.00 86.19 85 THR A O 1
ATOM 720 N N . ALA A 1 86 ? -16.131 -2.346 22.870 1.00 87.00 86 ALA A N 1
ATOM 721 C CA . ALA A 1 86 ? -16.300 -3.632 23.548 1.00 87.00 86 ALA A CA 1
ATOM 722 C C . ALA A 1 86 ? -16.073 -3.528 25.067 1.00 87.00 86 ALA A C 1
ATOM 724 O O . ALA A 1 86 ? -16.777 -4.163 25.852 1.00 87.00 86 ALA A O 1
ATOM 725 N N . THR A 1 87 ? -15.119 -2.698 25.492 1.00 89.94 87 THR A N 1
ATOM 726 C CA . THR A 1 87 ? -14.843 -2.449 26.912 1.00 89.94 87 THR A CA 1
ATOM 727 C C . THR A 1 87 ? -16.003 -1.717 27.585 1.00 89.94 87 THR A C 1
ATOM 729 O O . THR A 1 87 ? -16.424 -2.103 28.676 1.00 89.94 87 THR A O 1
ATOM 732 N N . ILE A 1 88 ? -16.560 -0.696 26.927 1.00 90.38 88 ILE A N 1
ATOM 733 C CA . ILE A 1 88 ? -17.721 0.051 27.426 1.00 90.38 88 ILE A CA 1
ATOM 734 C C . ILE A 1 88 ? -18.945 -0.860 27.553 1.00 90.38 88 ILE A C 1
ATOM 736 O O . ILE A 1 88 ? -19.614 -0.829 28.587 1.00 90.38 88 ILE A O 1
ATOM 740 N N . GLU A 1 89 ? -19.229 -1.688 26.547 1.00 88.38 89 GLU A N 1
ATOM 741 C CA . GLU A 1 89 ? -20.356 -2.628 26.596 1.00 88.38 89 GLU A CA 1
ATOM 742 C C . GLU A 1 89 ? -20.196 -3.637 27.739 1.00 88.38 89 GLU A C 1
ATOM 744 O O . GLU A 1 89 ? -21.107 -3.794 28.551 1.00 88.38 89 GLU A O 1
ATOM 749 N N . LYS A 1 90 ? -18.997 -4.201 27.926 1.00 93.56 90 LYS A N 1
ATOM 750 C CA . LYS A 1 90 ? -18.717 -5.104 29.053 1.00 93.56 90 LYS A CA 1
ATOM 751 C C . LYS A 1 90 ? -18.919 -4.436 30.420 1.00 93.56 90 LYS A C 1
ATOM 753 O O . LYS A 1 90 ? -19.391 -5.066 31.367 1.00 93.56 90 LYS A O 1
ATOM 758 N N . LEU A 1 91 ? -18.570 -3.154 30.553 1.00 91.88 91 LEU A N 1
ATOM 759 C CA . LEU A 1 91 ? -18.821 -2.394 31.782 1.00 91.88 91 LEU A CA 1
ATOM 760 C C . LEU A 1 91 ? -20.320 -2.170 32.027 1.00 91.88 91 LEU A C 1
ATOM 762 O O . LEU A 1 91 ? -20.756 -2.230 33.179 1.00 91.88 91 LEU A O 1
ATOM 766 N N . LYS A 1 92 ? -21.110 -1.922 30.975 1.00 92.38 92 LYS A N 1
ATOM 767 C CA . LYS A 1 92 ? -22.574 -1.803 31.081 1.00 92.38 92 LYS A CA 1
ATOM 768 C C . LYS A 1 92 ? -23.211 -3.127 31.492 1.00 92.38 92 LYS A C 1
ATOM 770 O O . LYS A 1 92 ? -24.039 -3.126 32.398 1.00 92.38 92 LYS A O 1
ATOM 775 N N . GLU A 1 93 ? -22.792 -4.235 30.882 1.00 93.50 93 GLU A N 1
ATOM 776 C CA . GLU A 1 93 ? -23.256 -5.583 31.233 1.00 93.50 93 GLU A CA 1
ATOM 777 C C . GLU A 1 93 ? -23.000 -5.891 32.708 1.00 93.50 93 GLU A C 1
ATOM 779 O O . GLU A 1 93 ? -23.926 -6.274 33.422 1.00 93.50 93 GLU A O 1
ATOM 784 N N . LYS A 1 94 ? -21.782 -5.622 33.197 1.00 95.12 94 LYS A N 1
ATOM 785 C CA . LYS A 1 94 ? -21.442 -5.826 34.610 1.00 95.12 94 LYS A CA 1
ATOM 786 C C . LYS A 1 94 ? -22.314 -4.981 35.542 1.00 95.12 94 LYS A C 1
ATOM 788 O O . LYS A 1 94 ? -22.852 -5.501 36.511 1.00 95.12 94 LYS A O 1
ATOM 793 N N . LYS A 1 95 ? -22.504 -3.691 35.235 1.00 93.44 95 LYS A N 1
ATOM 794 C CA . LYS A 1 95 ? -23.378 -2.811 36.035 1.00 93.44 95 LYS A CA 1
ATOM 795 C C . LYS A 1 95 ? -24.828 -3.297 36.056 1.00 93.44 95 LYS A C 1
ATOM 797 O O . LYS A 1 95 ? -25.484 -3.204 37.090 1.00 93.44 95 LYS A O 1
ATOM 802 N N . LEU A 1 96 ? -25.329 -3.804 34.931 1.00 94.62 96 LEU A N 1
ATOM 803 C CA . LEU A 1 96 ? -26.675 -4.363 34.839 1.00 94.62 96 LEU A CA 1
ATOM 804 C C . LEU A 1 96 ? -26.807 -5.654 35.658 1.00 94.62 96 LEU A C 1
ATOM 806 O O . LEU A 1 96 ? -27.825 -5.859 36.317 1.00 94.62 96 LEU A O 1
ATOM 810 N N . GLU A 1 97 ? -25.788 -6.512 35.635 1.00 96.12 97 GLU A N 1
ATOM 811 C CA . GLU A 1 97 ? -25.740 -7.731 36.442 1.00 96.12 97 GLU A CA 1
ATOM 812 C C . GLU A 1 97 ? -25.704 -7.416 37.944 1.00 96.12 97 GLU A C 1
ATOM 814 O O . GLU A 1 97 ? -26.488 -7.982 38.705 1.00 96.12 97 GLU A O 1
ATOM 819 N N . ASP A 1 98 ? -24.862 -6.468 38.364 1.00 96.19 98 ASP A N 1
ATOM 820 C CA . ASP A 1 98 ? -24.769 -6.021 39.758 1.00 96.19 98 ASP A CA 1
ATOM 821 C C . ASP A 1 98 ? -26.105 -5.433 40.244 1.00 96.19 98 ASP A C 1
ATOM 823 O O . ASP A 1 98 ? -26.572 -5.758 41.339 1.00 96.19 98 ASP A O 1
ATOM 827 N N . TYR A 1 99 ? -26.775 -4.634 39.404 1.00 94.31 99 TYR A N 1
ATOM 828 C CA . TYR A 1 99 ? -28.110 -4.114 39.702 1.00 94.31 99 TYR A CA 1
ATOM 829 C C . TYR A 1 99 ? -29.135 -5.241 39.882 1.00 94.31 99 TYR A C 1
ATOM 831 O O . TYR A 1 99 ? -29.826 -5.281 40.898 1.00 94.31 99 TYR A O 1
ATOM 839 N N . ARG A 1 100 ? -29.197 -6.199 38.949 1.00 95.56 100 ARG A N 1
ATOM 840 C CA . ARG A 1 100 ? -30.116 -7.348 39.042 1.00 95.56 100 ARG A CA 1
ATOM 841 C C . ARG A 1 100 ? -29.888 -8.164 40.311 1.00 95.56 100 ARG A C 1
ATOM 843 O O . ARG A 1 100 ? -30.855 -8.492 40.989 1.00 95.56 100 ARG A O 1
ATOM 850 N N . LYS A 1 101 ? -28.627 -8.427 40.671 1.00 97.06 101 LYS A N 1
ATOM 851 C CA . LYS A 1 101 ? -28.277 -9.107 41.928 1.00 97.06 101 LYS A CA 1
ATOM 852 C C . LYS A 1 101 ? -28.749 -8.323 43.150 1.00 97.06 101 LYS A C 1
ATOM 854 O O . LYS A 1 101 ? -29.228 -8.922 44.106 1.00 97.06 101 LYS A O 1
ATOM 859 N N . SER A 1 102 ? -28.627 -6.995 43.130 1.00 95.88 102 SER A N 1
ATOM 860 C CA . SER A 1 102 ? -29.085 -6.156 44.244 1.00 95.88 102 SER A CA 1
ATOM 861 C C . SER A 1 102 ? -30.608 -6.175 44.410 1.00 95.88 102 SER A C 1
ATOM 863 O O . SER A 1 102 ? -31.086 -6.283 45.536 1.00 95.88 102 SER A O 1
ATOM 865 N N . VAL A 1 103 ? -31.356 -6.148 43.300 1.00 96.50 103 VAL A N 1
ATOM 866 C CA . VAL A 1 103 ? -32.821 -6.270 43.299 1.00 96.50 103 VAL A CA 1
ATOM 867 C C . VAL A 1 103 ? -33.236 -7.640 43.823 1.00 96.50 103 VAL A C 1
ATOM 869 O O . VAL A 1 103 ? -34.001 -7.699 44.778 1.00 96.50 103 VAL A O 1
ATOM 872 N N . GLN A 1 104 ? -32.655 -8.719 43.290 1.00 96.50 104 GLN A N 1
ATOM 873 C CA . GLN A 1 104 ? -32.933 -10.082 43.749 1.00 96.50 104 GLN A CA 1
ATOM 874 C C . GLN A 1 104 ? 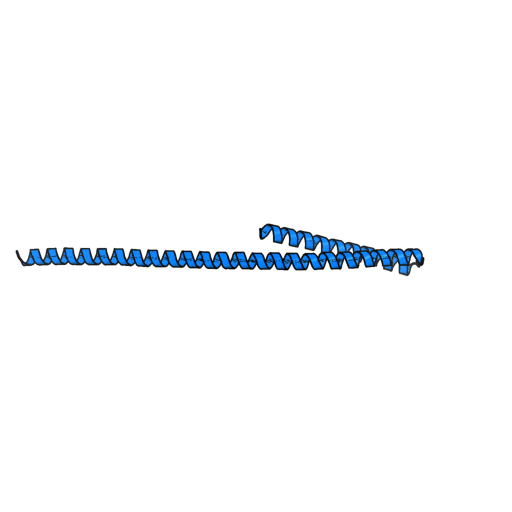-32.690 -10.229 45.258 1.00 96.50 104 GLN A C 1
ATOM 876 O O . GLN A 1 104 ? -33.537 -10.745 45.978 1.00 96.50 104 GLN A O 1
ATOM 881 N N . LYS A 1 105 ? -31.558 -9.725 45.762 1.00 96.56 105 LYS A N 1
ATOM 882 C CA . LYS A 1 105 ? -31.245 -9.777 47.194 1.00 96.56 105 LYS A CA 1
ATOM 883 C C . LYS A 1 105 ? -32.253 -8.990 48.039 1.00 96.56 105 LYS A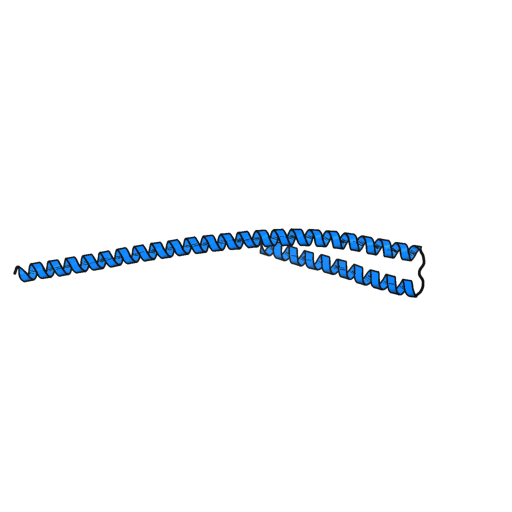 C 1
ATOM 885 O O . LYS A 1 105 ? -32.606 -9.431 49.127 1.00 96.56 105 LYS A O 1
ATOM 890 N N . SER A 1 106 ? -32.702 -7.829 47.560 1.00 95.00 106 SER A N 1
ATOM 891 C CA . SER A 1 106 ? -33.727 -7.033 48.244 1.00 95.00 106 SER A CA 1
ATOM 892 C C . SER A 1 106 ? -35.080 -7.746 48.272 1.00 95.00 106 SER A C 1
ATOM 894 O O . SER A 1 106 ? -35.789 -7.650 49.270 1.00 95.00 106 SER A O 1
ATOM 896 N N . GLU A 1 107 ? -35.446 -8.447 47.198 1.00 94.75 107 GLU A N 1
ATOM 897 C CA . GLU A 1 107 ? -36.667 -9.256 47.136 1.00 94.75 107 GLU A CA 1
ATOM 898 C C . GLU A 1 107 ? -36.592 -10.446 48.100 1.00 94.75 107 GLU A C 1
ATOM 900 O O . GLU A 1 107 ? -37.537 -10.680 48.850 1.00 94.75 107 GLU A O 1
ATOM 905 N N . GLU A 1 108 ? -35.458 -11.152 48.140 1.00 94.56 108 GLU A N 1
ATOM 906 C CA . GLU A 1 108 ? -35.211 -12.246 49.090 1.00 94.56 108 GLU A CA 1
ATOM 907 C C . GLU A 1 108 ? -35.338 -11.764 50.544 1.00 94.56 108 GLU A C 1
ATOM 909 O O . GLU A 1 108 ? -36.069 -12.364 51.329 1.00 94.56 108 GLU A O 1
ATOM 914 N N . GLN A 1 109 ? -34.713 -10.631 50.886 1.00 94.94 109 GLN A N 1
ATOM 915 C CA . GLN A 1 109 ? -34.822 -10.026 52.221 1.00 94.94 109 GLN A CA 1
ATOM 916 C C . GLN A 1 109 ? -36.265 -9.654 52.579 1.00 94.94 109 GLN A C 1
ATOM 918 O O . GLN A 1 109 ? -36.712 -9.930 53.689 1.00 94.94 109 GLN A O 1
ATOM 923 N N . PHE A 1 110 ? -37.009 -9.069 51.638 1.00 94.44 110 PHE A N 1
ATOM 924 C CA . PHE A 1 110 ? -38.414 -8.725 51.850 1.00 94.44 110 PHE A CA 1
ATOM 925 C C . PHE A 1 110 ? -39.282 -9.967 52.103 1.00 94.44 110 PHE A C 1
ATOM 927 O O . PHE A 1 110 ? -40.144 -9.955 52.983 1.00 94.44 110 PHE A O 1
ATOM 934 N N . ILE A 1 111 ? -39.045 -11.053 51.360 1.00 94.25 111 ILE A N 1
ATOM 935 C CA . ILE A 1 111 ? -39.739 -12.330 51.568 1.00 94.25 111 ILE A CA 1
ATOM 936 C C . ILE A 1 111 ? -39.409 -12.899 52.955 1.00 94.25 111 ILE A C 1
ATOM 938 O O . ILE A 1 111 ? -40.327 -13.293 53.678 1.00 94.25 111 ILE A O 1
ATOM 942 N N . ASP A 1 112 ? -38.136 -12.908 53.353 1.00 93.19 112 ASP A N 1
ATOM 943 C CA . ASP A 1 112 ? -37.704 -13.399 54.667 1.00 93.19 112 ASP A CA 1
ATOM 944 C C . ASP A 1 112 ? -38.330 -12.598 55.819 1.00 93.19 112 ASP A C 1
ATOM 946 O O . ASP A 1 112 ? -38.794 -13.181 56.809 1.00 93.19 112 ASP A O 1
ATOM 950 N N . GLU A 1 113 ? -38.397 -11.270 55.689 1.00 93.38 113 GLU A N 1
ATOM 951 C CA . GLU A 1 113 ? -39.064 -10.386 56.650 1.00 93.38 113 GLU A CA 1
ATOM 952 C C . GLU A 1 113 ? -40.568 -10.674 56.734 1.00 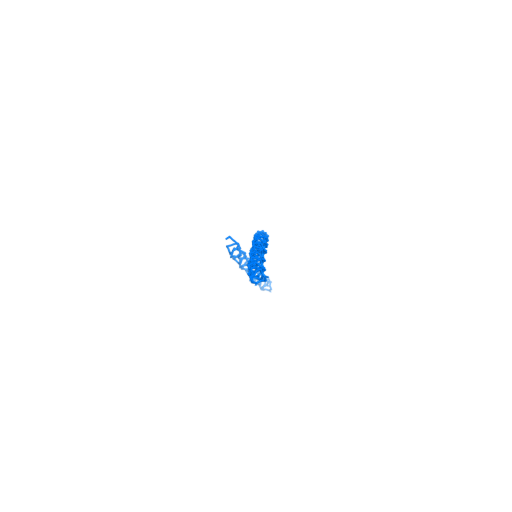93.38 113 GLU A C 1
ATOM 954 O O . GLU A 1 113 ? -41.106 -10.826 57.835 1.00 93.38 113 GLU A O 1
ATOM 959 N N . LEU A 1 114 ? -41.243 -10.823 55.589 1.00 94.12 114 LEU A N 1
ATOM 960 C CA . LEU A 1 114 ? -42.673 -11.130 55.527 1.00 94.12 114 LEU A CA 1
ATOM 961 C C . LEU A 1 114 ? -42.997 -12.477 56.194 1.00 94.12 114 LEU A C 1
ATOM 963 O O . LEU A 1 114 ? -43.933 -12.567 56.993 1.00 94.12 114 LEU A O 1
ATOM 967 N N . VAL A 1 115 ? -42.209 -13.518 55.906 1.00 92.88 115 VAL A N 1
ATOM 968 C CA . VAL A 1 115 ? -42.372 -14.855 56.503 1.00 92.88 115 VAL A CA 1
ATOM 969 C C . VAL A 1 115 ? -42.087 -14.822 58.006 1.00 92.88 115 VAL A C 1
ATOM 971 O O . VAL A 1 115 ? -42.813 -15.441 58.789 1.00 92.88 115 VAL A O 1
ATOM 974 N N . SER A 1 116 ? -41.058 -14.088 58.436 1.00 91.19 116 SER A N 1
ATOM 975 C CA . SER A 1 116 ? -40.721 -13.936 59.856 1.00 91.19 116 SER A CA 1
ATOM 976 C C . SER A 1 116 ? -41.828 -13.214 60.626 1.00 91.19 116 SER A C 1
ATOM 978 O O . SER A 1 116 ? -42.222 -13.671 61.701 1.00 91.19 116 SER A O 1
ATOM 980 N N . ALA A 1 117 ? -42.391 -12.145 60.053 1.00 90.06 117 ALA A N 1
ATOM 981 C CA . ALA A 1 117 ? -43.523 -11.424 60.626 1.00 90.06 117 ALA A CA 1
ATOM 982 C C . ALA A 1 117 ? -44.772 -12.315 60.746 1.00 90.06 117 ALA A C 1
ATOM 984 O O . ALA A 1 117 ? -45.402 -12.336 61.802 1.00 90.06 117 ALA A O 1
ATOM 985 N N . GLN A 1 118 ? -45.093 -13.108 59.714 1.00 88.56 118 GLN A N 1
ATOM 986 C CA . GLN A 1 118 ? -46.201 -14.075 59.760 1.00 88.56 118 GLN A CA 1
ATOM 987 C C . GLN A 1 118 ? -46.011 -15.156 60.836 1.00 88.56 118 GLN A C 1
ATOM 989 O O . GLN A 1 118 ? -46.967 -15.542 61.505 1.00 88.56 118 GLN A O 1
ATOM 994 N N . ARG A 1 119 ? -44.786 -15.659 61.031 1.00 85.88 119 ARG A N 1
ATOM 995 C CA . ARG A 1 119 ? -44.496 -16.634 62.099 1.00 85.88 119 ARG A CA 1
ATOM 996 C C . ARG A 1 119 ? -44.612 -16.014 63.490 1.00 85.88 119 ARG A C 1
ATOM 998 O O . ARG A 1 119 ? -45.121 -16.662 64.401 1.00 85.88 119 ARG A O 1
ATOM 1005 N N . ALA A 1 120 ? -44.150 -14.775 63.657 1.00 85.31 120 ALA A N 1
ATOM 1006 C CA . ALA A 1 120 ? -44.238 -14.064 64.928 1.00 85.31 120 ALA A CA 1
ATOM 1007 C C . ALA A 1 120 ? -45.696 -13.820 65.348 1.00 85.31 120 ALA A C 1
ATOM 1009 O O . ALA A 1 120 ? -46.030 -14.024 66.512 1.00 85.31 120 ALA A O 1
ATOM 1010 N N . THR A 1 121 ? -46.576 -13.450 64.412 1.00 82.62 121 THR A N 1
ATOM 1011 C CA . THR A 1 121 ? -48.009 -13.275 64.698 1.00 82.62 121 THR A CA 1
ATOM 1012 C C . THR A 1 121 ? -48.714 -14.601 64.984 1.00 82.62 121 THR A C 1
ATOM 1014 O O . THR A 1 121 ? -49.506 -14.668 65.921 1.00 82.62 121 THR A O 1
ATOM 1017 N N . ALA A 1 122 ? -48.385 -15.670 64.252 1.00 77.88 122 ALA A N 1
ATOM 1018 C CA . ALA A 1 122 ? -48.944 -17.002 64.495 1.00 77.88 122 ALA A CA 1
ATOM 1019 C C . ALA A 1 122 ? -48.566 -17.580 65.873 1.00 77.88 122 ALA A C 1
ATOM 1021 O O . ALA A 1 122 ? -49.391 -18.235 66.495 1.00 77.88 122 ALA A O 1
ATOM 1022 N N . ASN A 1 123 ? -47.351 -17.316 66.370 1.00 75.44 123 ASN A N 1
ATOM 1023 C CA . ASN A 1 123 ? -46.903 -17.765 67.698 1.00 75.44 123 ASN A CA 1
ATOM 1024 C C . ASN A 1 123 ? -47.387 -16.871 68.857 1.00 75.44 123 ASN A C 1
ATOM 1026 O O . ASN A 1 123 ? -47.238 -17.252 70.016 1.00 75.44 123 ASN A O 1
ATOM 1030 N N . ALA A 1 124 ? -47.899 -15.673 68.561 1.00 65.50 124 ALA A N 1
ATOM 1031 C CA . ALA A 1 124 ? -48.453 -14.736 69.542 1.00 65.50 124 ALA A CA 1
ATOM 1032 C C . ALA A 1 124 ? -49.984 -14.857 69.703 1.00 65.50 124 ALA A C 1
ATOM 1034 O O . ALA A 1 124 ? -50.568 -14.109 70.490 1.00 65.50 124 ALA A O 1
ATOM 1035 N N . SER A 1 125 ? -50.612 -15.763 68.942 1.00 52.91 125 SER A N 1
ATOM 1036 C CA . SER A 1 125 ? -52.043 -16.105 68.976 1.00 52.91 125 SER A CA 1
ATOM 1037 C C . SER A 1 125 ? -52.273 -17.365 69.805 1.00 52.91 125 SER A C 1
ATOM 1039 O O . SER A 1 125 ? -53.314 -17.427 70.493 1.00 52.91 125 SER A O 1
#

pLDDT: mean 93.77, std 6.39, range [52.91, 98.69]

Radius of gyration: 37.22 Å; chains: 1; bounding box: 75×25×104 Å

Secondary structure (DSSP, 8-state):
-HHHHHHHHHHHHHHHHHHHHHHHHHHHHHHHHHHH---HHHHHHHHHHHHHHHHHHHHHHHHHHHHHHHHHHHHHHHHHHHHHHHHHHHHHHHHHHHHHHHHHHHHHHHHHHHHHHHHHHHHT-

Foldseek 3Di:
DLVVLVVVLVVLVVQLVVLVVVLVVLVVVLVVCVVVDDDPVVNVVSVVVNVVSVVSNVVSVVVSVVSVVVSVVVVVVVVVVVVVVVVVVVVVVVVVVVVVVVVVVVVVVVVVVVVVVVVVVVVVD